Protein AF-A0A1B8Q813-F1 (afdb_monomer_lite)

InterPro domains:
  IPR005569 Arc-like DNA binding domain [PF03869] (9-49)
  IPR010985 Ribbon-helix-helix [SSF47598] (1-49)
  IPR013321 Arc-type ribbon-helix-helix [G3DSA:1.10.1220.10] (1-51)

Sequence (150 aa):
MTDTHKTVQYQLRLSPELREKLRQSAEQQNRSMNADIVARLEDSFEAENRSSLANLKIIHLPNGNKRYVFGKLVGAFDIDYTQNLTDLKKDVENCLDILRKSKQLKHRLMFLNKNIHIHQGANHIDVVESGVGTLNWVIVEDHWQPPKEN

pLDDT: mean 86.35, std 12.8, range [34.28, 97.06]

Structure (mmCIF, N/CA/C/O backbone):
data_AF-A0A1B8Q813-F1
#
_entry.id   AF-A0A1B8Q813-F1
#
loop_
_atom_site.group_PDB
_atom_site.id
_atom_site.type_symbol
_atom_site.label_atom_id
_atom_site.label_alt_id
_atom_site.label_comp_id
_atom_site.label_asym_id
_atom_site.label_entity_id
_atom_site.label_seq_id
_atom_site.pdbx_PDB_ins_code
_atom_site.Cartn_x
_atom_site.Cartn_y
_atom_site.Cartn_z
_atom_site.occupancy
_atom_site.B_iso_or_equiv
_atom_site.auth_seq_id
_atom_site.auth_comp_id
_atom_site.auth_asym_id
_atom_site.auth_atom_id
_atom_site.pdbx_PDB_model_num
ATOM 1 N N . MET A 1 1 ? 11.132 -6.624 42.722 1.00 34.28 1 MET A N 1
ATOM 2 C CA . MET A 1 1 ? 10.029 -5.641 42.742 1.00 34.28 1 MET A CA 1
ATOM 3 C C . MET A 1 1 ? 9.875 -5.162 41.315 1.00 34.28 1 MET A C 1
ATOM 5 O O . MET A 1 1 ? 10.849 -4.689 40.755 1.00 34.28 1 MET A O 1
ATOM 9 N N . THR A 1 2 ? 8.744 -5.469 40.692 1.00 41.50 2 THR A N 1
ATOM 10 C CA . THR A 1 2 ? 8.506 -5.329 39.250 1.00 41.50 2 THR A CA 1
ATOM 11 C C . THR A 1 2 ? 8.310 -3.868 38.863 1.00 41.50 2 THR A C 1
ATOM 13 O O . THR A 1 2 ? 7.466 -3.199 39.456 1.00 41.50 2 THR A O 1
ATOM 16 N N . ASP A 1 3 ? 9.072 -3.402 37.874 1.00 45.84 3 ASP A N 1
ATOM 17 C CA . ASP A 1 3 ? 8.897 -2.121 37.192 1.00 45.84 3 ASP A CA 1
ATOM 18 C C . ASP A 1 3 ? 7.466 -1.995 36.655 1.00 45.84 3 ASP A C 1
ATOM 20 O O . ASP A 1 3 ? 7.109 -2.508 35.594 1.00 45.84 3 ASP A O 1
ATOM 24 N N . THR A 1 4 ? 6.611 -1.318 37.416 1.00 51.25 4 THR A N 1
ATOM 25 C CA . THR A 1 4 ? 5.302 -0.880 36.945 1.00 51.25 4 THR A CA 1
ATOM 26 C C . THR A 1 4 ? 5.543 0.224 35.921 1.00 51.25 4 THR A C 1
ATOM 28 O O . THR A 1 4 ? 5.637 1.400 36.279 1.00 51.25 4 THR A O 1
ATOM 31 N N . HIS A 1 5 ? 5.675 -0.138 34.642 1.00 58.00 5 HIS A N 1
ATOM 32 C CA . HIS A 1 5 ? 5.635 0.830 33.550 1.00 58.00 5 HIS A CA 1
ATOM 33 C C . HIS A 1 5 ? 4.384 1.702 33.729 1.00 58.00 5 HIS A C 1
ATOM 35 O O . HIS A 1 5 ? 3.258 1.207 33.681 1.00 58.00 5 HIS A O 1
ATOM 41 N N . LYS A 1 6 ? 4.573 3.002 33.991 1.00 62.94 6 LYS A N 1
ATOM 42 C CA . LYS A 1 6 ? 3.485 3.984 34.075 1.00 62.94 6 LYS A CA 1
ATOM 43 C C . LYS A 1 6 ? 2.744 3.993 32.739 1.00 62.94 6 LYS A C 1
ATOM 45 O O . LYS A 1 6 ? 3.230 4.565 31.767 1.00 62.94 6 LYS A O 1
ATOM 50 N N . THR A 1 7 ? 1.582 3.354 32.682 1.00 66.44 7 THR A N 1
ATOM 51 C CA . THR A 1 7 ? 0.728 3.385 31.497 1.00 66.44 7 THR A CA 1
ATOM 52 C C . THR A 1 7 ? 0.040 4.746 31.407 1.00 66.44 7 THR A C 1
ATOM 54 O O . THR A 1 7 ? -0.553 5.233 32.371 1.00 66.44 7 THR A O 1
ATOM 57 N N . VAL A 1 8 ? 0.147 5.396 3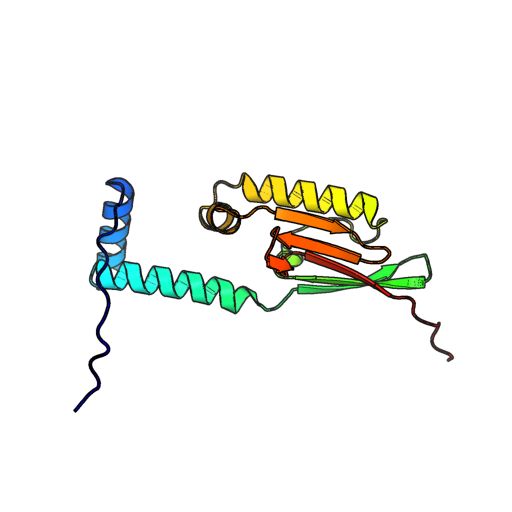0.247 1.00 78.62 8 VAL A N 1
ATOM 58 C CA . VAL A 1 8 ? -0.556 6.654 29.968 1.00 78.62 8 VAL A CA 1
ATOM 59 C C . VAL A 1 8 ? -2.007 6.325 29.620 1.00 78.62 8 VAL A C 1
ATOM 61 O O . VAL A 1 8 ? -2.269 5.522 28.727 1.00 78.62 8 VAL A O 1
ATOM 64 N N . GLN A 1 9 ? -2.957 6.931 30.333 1.00 83.44 9 GLN A N 1
ATOM 65 C CA . GLN A 1 9 ? -4.386 6.726 30.096 1.00 83.44 9 GLN A CA 1
ATOM 66 C C . GLN A 1 9 ? -4.938 7.812 29.171 1.00 83.44 9 GLN A C 1
ATOM 68 O O . GLN A 1 9 ? -4.793 9.003 29.444 1.00 83.44 9 GLN A O 1
ATOM 73 N N . TYR A 1 10 ? -5.617 7.398 28.101 1.00 83.81 10 TYR A N 1
ATOM 74 C CA . TYR A 1 10 ? -6.268 8.296 27.150 1.00 83.81 10 TYR A CA 1
ATOM 75 C C . TYR A 1 10 ? -7.788 8.155 27.216 1.00 83.81 10 TYR A C 1
ATOM 77 O O . TYR A 1 10 ? -8.322 7.047 27.258 1.00 83.81 10 TYR A O 1
ATOM 85 N N . GLN A 1 11 ? -8.497 9.284 27.165 1.00 86.31 11 GLN A N 1
ATOM 86 C CA . GLN A 1 11 ? -9.948 9.299 26.987 1.00 86.31 11 GLN A CA 1
ATOM 87 C C . GLN A 1 11 ? -10.279 9.348 25.492 1.00 86.31 11 GLN A C 1
ATOM 89 O O . GLN A 1 11 ? -10.111 10.379 24.839 1.00 86.31 11 GLN A O 1
ATOM 94 N N . LEU A 1 12 ? -10.741 8.225 24.943 1.00 86.44 12 LEU A N 1
ATOM 95 C CA . LEU A 1 12 ? -11.108 8.115 23.531 1.00 86.44 12 LEU A CA 1
ATOM 96 C C . LEU A 1 12 ? -12.534 8.621 23.289 1.00 86.44 12 LEU A C 1
ATOM 98 O O . LEU A 1 12 ? -13.465 8.286 24.021 1.00 86.44 12 LEU A O 1
ATOM 102 N N . ARG A 1 13 ? -12.720 9.388 22.211 1.00 90.50 13 ARG A N 1
ATOM 103 C CA . ARG A 1 13 ? -14.046 9.780 21.719 1.00 90.50 13 ARG A CA 1
ATOM 104 C C . ARG A 1 13 ? -14.515 8.746 20.699 1.00 90.50 13 ARG A C 1
ATOM 106 O O . ARG A 1 13 ? -13.982 8.684 19.596 1.00 90.50 13 ARG A O 1
ATOM 113 N N . LEU A 1 14 ? -15.493 7.931 21.079 1.00 88.38 14 LEU A N 1
ATOM 114 C CA . LEU A 1 14 ? -16.022 6.837 20.261 1.00 88.38 14 LEU A CA 1
ATOM 115 C C . LEU A 1 14 ? -17.481 7.120 19.898 1.00 88.38 14 LEU A C 1
ATOM 117 O O . LEU A 1 14 ? -18.236 7.621 20.732 1.00 88.38 14 LEU A O 1
ATOM 121 N N . SER A 1 15 ? -17.896 6.774 18.677 1.00 93.94 15 SER A N 1
ATOM 122 C CA . SER A 1 15 ? -19.322 6.773 18.339 1.00 93.94 15 SER A CA 1
ATOM 123 C C . SER A 1 15 ? -20.059 5.690 19.146 1.00 93.94 15 SER A C 1
ATOM 125 O O . SER A 1 15 ? -19.443 4.676 19.500 1.00 93.94 15 SER A O 1
ATOM 127 N N . PRO A 1 16 ? -21.369 5.854 19.421 1.00 92.56 16 PRO A N 1
ATOM 128 C CA . PRO A 1 16 ? -22.151 4.851 20.149 1.00 92.56 16 PRO A CA 1
ATOM 129 C C . PRO A 1 16 ? -22.061 3.458 19.512 1.00 92.56 16 PRO A C 1
ATOM 131 O O . PRO A 1 16 ? -21.843 2.468 20.205 1.00 92.56 16 PRO A O 1
ATOM 134 N N . GLU A 1 17 ? -22.123 3.396 18.180 1.00 93.69 17 GLU A N 1
ATOM 135 C CA . GLU A 1 17 ? -22.003 2.148 17.422 1.00 93.69 17 GLU A CA 1
ATOM 136 C C . GLU A 1 17 ? -20.636 1.473 17.592 1.00 93.69 17 GLU A C 1
ATOM 138 O O . GLU A 1 17 ? -20.556 0.254 17.736 1.00 93.69 17 GLU A O 1
ATOM 143 N N . LEU A 1 18 ? -19.544 2.246 17.569 1.00 91.12 18 LEU A N 1
ATOM 144 C CA . LEU A 1 18 ? -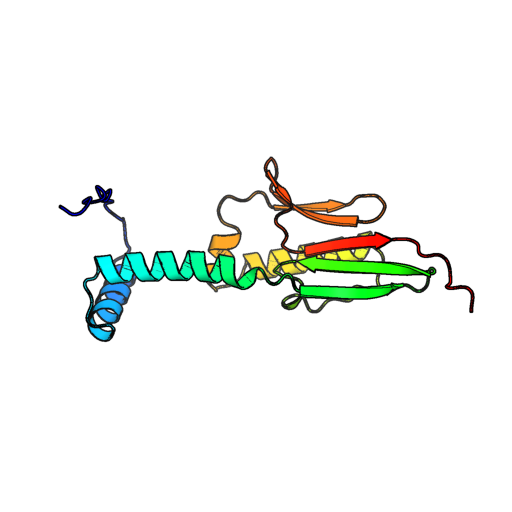18.195 1.698 17.722 1.00 91.12 18 LEU A CA 1
ATOM 145 C C . LEU A 1 18 ? -17.965 1.194 19.148 1.00 91.12 18 LEU A C 1
ATOM 147 O O . LEU A 1 18 ? -17.361 0.139 19.339 1.00 91.12 18 LEU A O 1
ATOM 151 N N . ARG A 1 19 ? -18.478 1.924 20.143 1.00 93.19 19 ARG A N 1
ATOM 152 C CA . ARG A 1 19 ? -18.416 1.515 21.547 1.00 93.19 19 ARG A CA 1
ATOM 153 C C . ARG A 1 19 ? -19.130 0.183 21.771 1.00 93.19 19 ARG A C 1
ATOM 155 O O . ARG A 1 19 ? -18.577 -0.682 22.443 1.00 93.19 19 ARG A O 1
ATOM 162 N N . GLU A 1 20 ? -20.313 0.001 21.190 1.00 94.88 20 GLU A N 1
ATOM 163 C CA . GLU A 1 20 ? -21.069 -1.246 21.334 1.00 94.88 20 GLU A CA 1
ATOM 164 C C . GLU A 1 20 ? -20.352 -2.434 20.675 1.00 94.88 20 GLU A C 1
ATOM 166 O O . GLU A 1 20 ? -20.241 -3.501 21.276 1.00 94.88 20 GLU A O 1
ATOM 171 N N . LYS A 1 21 ? -19.757 -2.235 19.491 1.00 94.19 21 LYS A N 1
ATOM 172 C CA . LYS A 1 21 ? -18.927 -3.264 18.838 1.00 94.19 21 LYS A C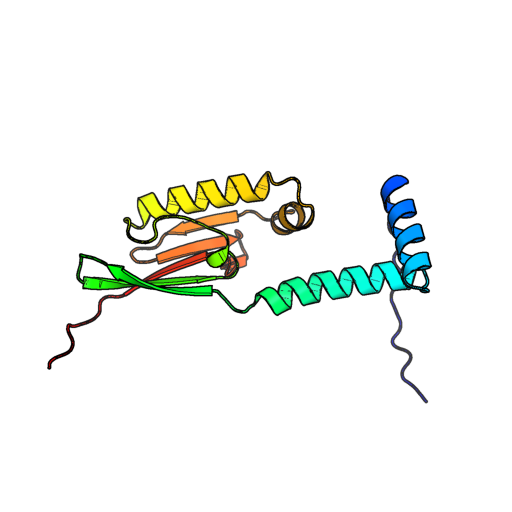A 1
ATOM 173 C C . LYS A 1 21 ? -17.724 -3.677 19.692 1.00 94.19 21 LYS A C 1
ATOM 175 O O . LYS A 1 21 ? -17.413 -4.864 19.774 1.00 94.19 21 LYS A O 1
ATOM 180 N N . LEU A 1 22 ? -17.056 -2.715 20.333 1.00 93.75 22 LEU A N 1
ATOM 181 C CA . LEU A 1 22 ? -15.933 -2.989 21.235 1.00 93.75 22 LEU A CA 1
ATOM 182 C C . LEU A 1 22 ? -16.386 -3.739 22.493 1.00 93.75 22 LEU A C 1
ATOM 184 O O . LEU A 1 22 ? -15.705 -4.670 22.913 1.00 93.75 22 LEU A O 1
ATOM 188 N N . ARG A 1 23 ? -17.550 -3.392 23.059 1.00 94.31 23 ARG A N 1
ATOM 189 C CA . ARG A 1 23 ? -18.133 -4.104 24.208 1.00 94.31 23 ARG A CA 1
ATOM 190 C C . ARG A 1 23 ? -18.393 -5.575 23.878 1.00 94.31 23 ARG A C 1
ATOM 192 O O . ARG A 1 23 ? -17.908 -6.449 24.588 1.00 94.31 23 ARG A O 1
ATOM 199 N N . GLN A 1 24 ? -19.098 -5.842 22.778 1.00 95.69 24 GLN A N 1
ATOM 200 C CA . GLN A 1 24 ? -19.416 -7.206 22.342 1.00 95.69 24 GLN A CA 1
ATOM 201 C C . GLN A 1 24 ? -18.153 -8.029 22.055 1.00 95.69 24 GLN A C 1
ATOM 203 O O . GLN A 1 24 ? -18.067 -9.188 22.450 1.00 95.69 24 GLN A O 1
ATOM 208 N N . SER A 1 25 ? -17.149 -7.424 21.409 1.00 94.06 25 SER A N 1
ATOM 209 C CA . SER A 1 25 ? -15.849 -8.065 21.177 1.00 94.06 25 SER A CA 1
ATOM 210 C C . SER A 1 25 ? -15.150 -8.437 22.482 1.00 94.06 25 SER A C 1
ATOM 212 O O . SER A 1 25 ? -14.675 -9.560 22.632 1.00 94.06 25 SER A O 1
ATOM 214 N N . ALA A 1 26 ? -15.092 -7.499 23.429 1.00 95.06 26 ALA A N 1
ATOM 215 C CA . ALA A 1 26 ? -14.426 -7.699 24.707 1.00 95.06 26 ALA A CA 1
ATOM 216 C C . ALA A 1 26 ? -15.068 -8.847 25.507 1.00 95.06 26 ALA A C 1
ATOM 218 O O . ALA A 1 26 ? -14.351 -9.685 26.053 1.00 95.06 26 ALA A O 1
ATOM 219 N N . GLU A 1 27 ? -16.403 -8.937 25.495 1.00 94.56 27 GLU A N 1
ATOM 220 C CA . GLU A 1 27 ? -17.159 -10.041 26.102 1.00 94.56 27 GLU A CA 1
ATOM 221 C C . GLU A 1 27 ? -16.855 -11.386 25.437 1.00 94.56 27 GLU A C 1
ATOM 223 O O . GLU A 1 27 ? -16.530 -12.350 26.126 1.00 94.56 27 GLU A O 1
ATOM 228 N N . GLN A 1 28 ? -16.878 -11.452 24.102 1.00 94.25 28 GLN A N 1
ATOM 229 C CA . GLN A 1 28 ? -16.547 -12.675 23.357 1.00 94.25 28 GLN A CA 1
ATOM 230 C C . GLN A 1 28 ? -15.116 -13.162 23.628 1.00 94.25 28 GLN A C 1
ATOM 232 O O . GLN A 1 28 ? -14.861 -14.363 23.662 1.00 94.25 28 GLN A O 1
ATOM 237 N N . GLN A 1 29 ? -14.187 -12.226 23.824 1.00 90.12 29 GLN A N 1
ATOM 238 C CA . GLN A 1 29 ? -12.770 -12.493 24.073 1.00 90.12 29 GLN A CA 1
ATOM 239 C C . GLN A 1 29 ? -12.429 -12.596 25.571 1.00 90.12 29 GLN A C 1
ATOM 241 O O . GLN A 1 29 ? -11.253 -12.696 25.916 1.00 90.12 29 GLN A O 1
ATOM 246 N N . ASN A 1 30 ? -13.430 -12.566 26.464 1.00 94.06 30 ASN A N 1
ATOM 247 C CA . ASN A 1 30 ? -13.269 -12.617 27.924 1.00 94.06 30 ASN A CA 1
ATOM 248 C C . ASN A 1 30 ? -12.220 -11.627 28.471 1.00 94.06 30 ASN A C 1
ATOM 250 O O . ASN A 1 30 ? -11.419 -11.959 29.346 1.00 94.06 30 ASN A O 1
ATOM 254 N N . ARG A 1 31 ? -12.214 -10.393 27.956 1.00 92.62 31 ARG A N 1
ATOM 255 C CA . ARG A 1 31 ? -11.274 -9.334 28.356 1.00 92.62 31 ARG A CA 1
ATOM 256 C C . ARG A 1 31 ? -11.988 -8.017 28.636 1.00 92.62 31 ARG A C 1
ATOM 258 O O . ARG A 1 31 ? -13.133 -7.817 28.246 1.00 92.62 31 ARG A O 1
ATOM 265 N N . SER A 1 32 ? -11.317 -7.096 29.328 1.00 94.44 32 SER A N 1
ATOM 266 C CA . SER A 1 32 ? -11.872 -5.755 29.553 1.00 94.44 32 SER A CA 1
ATOM 267 C C . SER A 1 32 ? -11.938 -4.967 28.241 1.00 94.44 32 SER A C 1
ATOM 269 O O . SER A 1 32 ? -11.149 -5.201 27.327 1.00 94.44 32 SER A O 1
ATOM 271 N N . MET A 1 33 ? -12.838 -3.983 28.153 1.00 92.44 33 MET A N 1
ATOM 272 C CA . MET A 1 33 ? -12.954 -3.148 26.951 1.00 92.44 33 MET A CA 1
ATOM 273 C C . MET A 1 33 ? -11.638 -2.421 26.625 1.00 92.44 33 MET A C 1
ATOM 275 O O . MET A 1 33 ? -11.259 -2.330 25.463 1.00 92.44 33 MET A O 1
ATOM 279 N N . ASN A 1 34 ? -10.897 -1.967 27.644 1.00 91.25 34 ASN A N 1
ATOM 280 C CA . ASN A 1 34 ? -9.579 -1.359 27.447 1.00 91.25 34 ASN A CA 1
ATOM 281 C C . ASN A 1 34 ? -8.552 -2.374 26.930 1.00 91.25 34 ASN A C 1
ATOM 283 O O . ASN A 1 34 ? -7.795 -2.040 26.026 1.00 91.25 34 ASN A O 1
ATOM 287 N N . ALA A 1 35 ? -8.541 -3.603 27.458 1.00 89.62 35 ALA A N 1
ATOM 288 C CA . ALA A 1 35 ? -7.659 -4.658 26.961 1.00 89.62 35 ALA A CA 1
ATOM 289 C C . ALA A 1 35 ? -7.996 -5.048 25.511 1.00 89.62 35 ALA A C 1
ATOM 291 O O . ALA A 1 35 ? -7.091 -5.301 24.723 1.00 89.62 35 ALA A O 1
ATOM 292 N N . ASP A 1 36 ? -9.280 -5.040 25.131 1.00 93.81 36 ASP A N 1
ATOM 293 C CA . ASP A 1 36 ? -9.710 -5.267 23.746 1.00 93.81 36 ASP A CA 1
ATOM 294 C C . ASP A 1 36 ? -9.234 -4.165 22.801 1.00 93.81 36 ASP A C 1
ATOM 296 O O . ASP A 1 36 ? -8.716 -4.461 21.727 1.00 93.81 36 ASP A O 1
ATOM 300 N N . ILE A 1 37 ? -9.350 -2.904 23.225 1.00 92.19 37 ILE A N 1
ATOM 301 C CA . ILE A 1 37 ? -8.853 -1.753 22.466 1.00 92.19 37 ILE A CA 1
ATOM 302 C C . ILE A 1 37 ? -7.338 -1.847 22.279 1.00 92.19 37 ILE A C 1
ATOM 304 O O . ILE A 1 37 ? -6.869 -1.710 21.153 1.00 92.19 37 ILE A O 1
ATOM 308 N N . VAL A 1 38 ? -6.583 -2.092 23.355 1.00 90.50 38 VAL A N 1
ATOM 309 C CA . VAL A 1 38 ? -5.116 -2.192 23.299 1.00 90.50 38 VAL A CA 1
ATOM 310 C C . VAL A 1 38 ? -4.694 -3.319 22.367 1.00 90.50 38 VAL A C 1
ATOM 312 O O . VAL A 1 38 ? -3.969 -3.056 21.417 1.00 90.50 38 VAL A O 1
ATOM 315 N N . ALA A 1 39 ? -5.231 -4.525 22.551 1.00 89.75 39 ALA A N 1
ATOM 316 C CA . ALA A 1 39 ? -4.882 -5.660 21.706 1.00 89.75 39 ALA A CA 1
ATOM 317 C C . ALA A 1 39 ? -5.230 -5.420 20.230 1.00 89.75 39 ALA A C 1
ATOM 319 O O . ALA A 1 39 ? -4.451 -5.751 19.351 1.00 89.75 39 ALA A O 1
ATOM 320 N N . ARG A 1 40 ? -6.372 -4.784 19.930 1.00 90.44 40 ARG A N 1
ATOM 321 C CA . ARG A 1 40 ? -6.729 -4.426 18.546 1.00 90.44 40 ARG A CA 1
ATOM 322 C C . ARG A 1 40 ? -5.781 -3.395 17.940 1.00 90.44 40 ARG A C 1
ATOM 324 O O . ARG A 1 40 ? -5.547 -3.429 16.734 1.00 90.44 40 ARG A O 1
ATOM 331 N N . LEU A 1 41 ? -5.286 -2.456 18.746 1.00 89.81 41 LEU A N 1
ATOM 332 C CA . LEU A 1 41 ? -4.282 -1.492 18.308 1.00 89.81 41 LEU A CA 1
ATOM 333 C C . LEU A 1 41 ? -2.948 -2.200 18.059 1.00 89.81 41 LEU A C 1
ATOM 335 O O . LEU A 1 41 ? -2.389 -2.036 16.980 1.00 89.81 41 LEU A O 1
ATOM 339 N N . GLU A 1 42 ? -2.489 -3.032 18.991 1.00 87.06 42 GLU A N 1
ATOM 340 C CA . GLU A 1 42 ? -1.278 -3.850 18.848 1.00 87.06 42 GLU A CA 1
ATOM 341 C C . GLU A 1 42 ? -1.350 -4.740 17.605 1.00 87.06 42 GLU A C 1
ATOM 343 O O . GLU A 1 42 ? -0.472 -4.649 16.754 1.00 87.06 42 GLU A O 1
ATOM 348 N N . ASP A 1 43 ? -2.446 -5.479 17.419 1.00 85.00 43 ASP A N 1
ATOM 349 C CA . ASP A 1 43 ? -2.701 -6.292 16.226 1.00 85.00 43 ASP A CA 1
ATOM 350 C C . ASP A 1 43 ? -2.655 -5.452 14.942 1.00 85.00 43 ASP A C 1
ATOM 352 O O . ASP A 1 43 ? -2.190 -5.924 13.905 1.00 85.00 43 ASP A O 1
ATOM 356 N N . SER A 1 44 ? -3.127 -4.199 14.982 1.00 82.19 44 SER A N 1
ATOM 357 C CA . SER A 1 44 ? -3.092 -3.316 13.811 1.00 82.19 44 SER A CA 1
ATOM 358 C C . SER A 1 44 ? -1.666 -2.905 13.435 1.00 82.19 44 SER A C 1
ATOM 360 O O . SER A 1 44 ? -1.330 -2.917 12.249 1.00 82.19 44 SER A O 1
ATOM 362 N N . PHE A 1 45 ? -0.811 -2.634 14.427 1.00 75.81 45 PHE A N 1
ATOM 363 C CA . PHE A 1 45 ? 0.606 -2.331 14.217 1.00 75.81 45 PHE A CA 1
ATOM 364 C C . PHE A 1 45 ? 1.410 -3.587 13.856 1.00 75.81 45 PHE A C 1
ATOM 366 O O . PHE A 1 45 ? 2.275 -3.548 12.982 1.00 75.81 45 PHE A O 1
ATOM 373 N N . GLU A 1 46 ? 1.106 -4.734 14.467 1.00 71.88 46 GLU A N 1
ATOM 374 C CA . GLU A 1 46 ? 1.719 -6.011 14.108 1.00 71.88 46 GLU A CA 1
ATOM 375 C C . GLU A 1 46 ? 1.343 -6.447 12.694 1.00 71.88 46 GLU A C 1
ATOM 377 O O . GLU A 1 46 ? 2.198 -6.951 11.973 1.00 71.88 46 GLU A O 1
ATOM 382 N N . ALA A 1 47 ? 0.099 -6.246 12.259 1.00 65.12 47 ALA A N 1
ATOM 383 C CA . ALA A 1 47 ? -0.317 -6.537 10.890 1.00 65.12 47 ALA A CA 1
ATOM 384 C C . ALA A 1 47 ? 0.393 -5.629 9.874 1.00 65.12 47 ALA A C 1
ATOM 386 O O . ALA A 1 47 ? 0.807 -6.103 8.813 1.00 65.12 47 ALA A O 1
ATOM 387 N N . GLU A 1 48 ? 0.592 -4.349 10.204 1.00 62.72 48 GLU A N 1
ATOM 388 C CA . GLU A 1 48 ? 1.417 -3.441 9.403 1.00 62.72 48 GLU A CA 1
ATOM 389 C C . GLU A 1 48 ? 2.869 -3.940 9.301 1.00 62.72 48 GLU A C 1
ATOM 391 O O . GLU A 1 48 ? 3.457 -3.920 8.214 1.00 62.72 48 GLU A O 1
ATOM 396 N N . ASN A 1 49 ? 3.414 -4.465 10.403 1.00 61.22 49 ASN A N 1
ATOM 397 C CA . ASN A 1 49 ? 4.767 -5.010 10.464 1.00 61.22 49 ASN A CA 1
ATOM 398 C C . ASN A 1 49 ? 4.908 -6.398 9.820 1.00 61.22 49 ASN A C 1
ATOM 400 O O . ASN A 1 49 ? 5.936 -6.662 9.212 1.00 61.22 49 ASN A O 1
ATOM 404 N N . ARG A 1 50 ? 3.915 -7.294 9.883 1.00 56.28 50 ARG A N 1
ATOM 405 C CA . ARG A 1 50 ? 3.953 -8.621 9.226 1.00 56.28 50 ARG A CA 1
ATOM 406 C C . ARG A 1 50 ? 3.737 -8.534 7.716 1.00 56.28 50 ARG A C 1
ATOM 408 O O . ARG A 1 50 ? 4.232 -9.382 6.982 1.00 56.28 50 ARG A O 1
ATOM 415 N N . SER A 1 51 ? 3.087 -7.474 7.234 1.00 54.00 51 SER A N 1
ATOM 416 C CA . SER A 1 51 ? 2.993 -7.140 5.804 1.00 54.00 51 SER A CA 1
ATOM 417 C C . SER A 1 51 ? 4.335 -6.689 5.185 1.00 54.00 51 SER A C 1
ATOM 419 O O . SER A 1 51 ? 4.360 -6.238 4.038 1.00 54.00 51 SER A O 1
ATOM 421 N N . SER A 1 52 ? 5.448 -6.774 5.922 1.00 54.03 52 SER A N 1
ATOM 422 C CA . SER A 1 52 ? 6.783 -6.331 5.501 1.00 54.03 52 SER A CA 1
ATOM 423 C C . SER A 1 52 ? 7.580 -7.342 4.673 1.00 54.03 52 SER A C 1
ATOM 425 O O . SER A 1 52 ? 8.705 -7.030 4.284 1.00 54.03 52 SER A O 1
ATOM 427 N N . LEU A 1 53 ? 7.021 -8.505 4.315 1.00 56.41 53 LEU A N 1
ATOM 428 C CA . LEU A 1 53 ? 7.554 -9.228 3.159 1.00 56.41 53 LEU A CA 1
ATOM 429 C C . LEU A 1 53 ? 7.133 -8.458 1.907 1.00 56.41 53 LEU A C 1
ATOM 431 O O . LEU A 1 53 ? 6.066 -8.688 1.339 1.00 56.41 53 LEU A O 1
ATOM 435 N N . ALA A 1 54 ? 7.960 -7.483 1.523 1.00 68.06 54 ALA A N 1
ATOM 436 C CA . ALA A 1 54 ? 7.827 -6.785 0.257 1.00 68.06 54 ALA A CA 1
ATOM 437 C C . ALA A 1 54 ? 7.730 -7.837 -0.854 1.00 68.06 54 ALA A C 1
ATOM 439 O O . ALA A 1 54 ? 8.634 -8.656 -1.029 1.00 68.06 54 ALA A O 1
ATOM 440 N N . ASN A 1 55 ? 6.612 -7.844 -1.580 1.00 85.44 55 ASN A N 1
ATOM 441 C CA . ASN A 1 55 ? 6.455 -8.738 -2.718 1.00 85.44 55 ASN A CA 1
ATOM 442 C C . ASN A 1 55 ? 7.481 -8.316 -3.762 1.00 85.44 55 ASN A C 1
ATOM 444 O O . ASN A 1 55 ? 7.383 -7.196 -4.241 1.00 85.44 55 ASN A O 1
ATOM 448 N N . LEU A 1 56 ? 8.441 -9.175 -4.096 1.00 88.75 56 LEU A N 1
ATOM 449 C CA . LEU A 1 56 ? 9.465 -8.909 -5.105 1.00 88.75 56 LEU A CA 1
ATOM 450 C C . LEU A 1 56 ? 9.099 -9.635 -6.402 1.00 88.75 56 LEU A C 1
ATOM 452 O O . LEU A 1 56 ? 8.915 -10.852 -6.407 1.00 88.75 56 LEU A O 1
ATOM 456 N N . LYS A 1 57 ? 9.046 -8.901 -7.511 1.00 91.94 57 LYS A N 1
ATOM 457 C CA . LYS A 1 57 ? 8.933 -9.445 -8.867 1.00 91.94 57 LYS A CA 1
ATOM 458 C C . LYS A 1 57 ? 10.129 -8.977 -9.691 1.00 91.94 57 LYS A C 1
ATOM 460 O O . LYS A 1 57 ? 10.539 -7.822 -9.598 1.00 91.94 57 LYS A O 1
ATOM 465 N N . ILE A 1 58 ? 10.673 -9.876 -10.508 1.00 93.06 58 ILE A N 1
ATOM 466 C CA . ILE A 1 58 ? 11.738 -9.573 -11.469 1.00 93.06 58 ILE A CA 1
ATOM 467 C C . ILE A 1 58 ? 11.191 -9.840 -12.864 1.00 93.06 58 ILE A C 1
ATOM 469 O O . ILE A 1 58 ? 10.702 -10.934 -13.141 1.00 93.06 58 ILE A O 1
ATOM 473 N N . ILE A 1 59 ? 11.283 -8.841 -13.736 1.00 94.06 59 ILE A N 1
ATOM 474 C CA . ILE A 1 59 ? 10.746 -8.876 -15.095 1.00 94.06 59 ILE A CA 1
ATOM 475 C C . ILE A 1 59 ? 11.879 -8.574 -16.069 1.00 94.06 59 ILE A C 1
ATOM 477 O O . ILE A 1 59 ? 12.657 -7.645 -15.864 1.00 94.06 59 ILE A O 1
ATOM 481 N N . HIS A 1 60 ? 11.976 -9.362 -17.135 1.00 93.19 60 HIS A N 1
ATOM 482 C CA . HIS A 1 60 ? 12.898 -9.095 -18.235 1.00 93.19 60 HIS A CA 1
ATOM 483 C C . HIS A 1 60 ? 12.162 -8.247 -19.268 1.00 93.19 60 HIS A C 1
ATOM 485 O O . HIS A 1 60 ? 11.147 -8.685 -19.810 1.00 93.19 60 HIS A O 1
ATOM 491 N N . LEU A 1 61 ? 12.638 -7.028 -19.500 1.00 91.62 61 LEU A N 1
ATOM 492 C CA . LEU A 1 61 ? 12.034 -6.115 -20.458 1.00 91.62 61 LEU A CA 1
ATOM 493 C C . LEU A 1 61 ? 12.572 -6.384 -21.876 1.00 91.62 61 LEU A C 1
ATOM 495 O O . LEU A 1 61 ? 13.729 -6.785 -22.030 1.00 91.62 61 LEU A O 1
ATOM 499 N N . PRO A 1 62 ? 11.782 -6.110 -22.933 1.00 86.31 62 PRO A N 1
ATOM 500 C CA . PRO A 1 62 ? 12.202 -6.328 -24.323 1.00 86.31 62 PRO A CA 1
ATOM 501 C C . PRO A 1 62 ? 13.446 -5.535 -24.746 1.00 86.31 62 PRO A C 1
ATOM 503 O O . PRO A 1 62 ? 14.144 -5.925 -25.675 1.00 86.31 62 PRO A O 1
ATOM 506 N N . ASN A 1 63 ? 13.736 -4.424 -24.065 1.00 84.44 63 ASN A N 1
ATOM 507 C CA . ASN A 1 63 ? 14.913 -3.586 -24.310 1.00 84.44 63 ASN A CA 1
ATOM 508 C C . ASN A 1 63 ? 16.213 -4.145 -23.693 1.00 84.44 63 ASN A C 1
ATOM 510 O O . ASN A 1 63 ? 17.244 -3.481 -23.756 1.00 84.44 63 ASN A O 1
ATOM 514 N N . GLY A 1 64 ? 16.170 -5.333 -23.080 1.00 85.56 64 GLY A N 1
ATOM 515 C CA . GLY A 1 64 ? 17.314 -5.972 -22.425 1.00 85.56 64 GLY A CA 1
ATOM 516 C C . GLY A 1 64 ? 17.520 -5.565 -20.963 1.00 85.56 64 GLY A C 1
ATOM 517 O O . GLY A 1 64 ? 18.358 -6.154 -20.281 1.00 85.56 64 GLY A O 1
ATOM 518 N N . ASN A 1 65 ? 16.744 -4.609 -20.444 1.00 90.12 65 ASN A N 1
ATOM 519 C CA . ASN A 1 65 ? 16.801 -4.244 -19.032 1.00 90.12 65 ASN A CA 1
ATOM 520 C C . ASN A 1 65 ? 16.059 -5.267 -18.163 1.00 90.12 65 ASN A C 1
ATOM 522 O O . ASN A 1 65 ? 15.119 -5.940 -18.593 1.00 90.12 65 ASN A O 1
ATOM 526 N N . LYS A 1 66 ? 16.446 -5.337 -16.891 1.00 93.94 66 LYS A N 1
ATOM 527 C CA . LYS A 1 66 ? 15.662 -5.987 -15.845 1.00 93.94 66 LYS A CA 1
ATOM 528 C C . LYS A 1 66 ? 14.907 -4.950 -15.048 1.00 93.94 66 LYS A C 1
ATOM 530 O O . LYS A 1 66 ? 15.492 -3.976 -14.590 1.00 93.94 66 LYS A O 1
ATOM 535 N N . ARG A 1 67 ? 13.628 -5.218 -14.837 1.00 95.81 67 ARG A N 1
ATOM 536 C CA . ARG A 1 67 ? 12.772 -4.447 -13.954 1.00 95.81 67 ARG A CA 1
ATOM 537 C C . ARG A 1 67 ? 12.566 -5.195 -12.649 1.00 95.81 67 ARG A C 1
ATOM 539 O O . ARG A 1 67 ? 12.080 -6.327 -12.652 1.00 95.81 67 ARG A O 1
ATOM 546 N N . TYR A 1 68 ? 12.903 -4.546 -11.545 1.00 94.94 68 TYR A N 1
ATOM 547 C CA . TYR A 1 68 ? 12.570 -4.999 -10.201 1.00 94.94 68 TYR A CA 1
ATOM 548 C C . TYR A 1 68 ? 11.329 -4.254 -9.742 1.00 94.94 68 TYR A C 1
ATOM 550 O O . TYR A 1 68 ? 11.287 -3.031 -9.801 1.00 94.94 68 TYR A O 1
ATOM 558 N N . VAL A 1 69 ? 10.320 -4.989 -9.292 1.00 95.38 69 VAL A N 1
ATOM 559 C CA . VAL A 1 69 ? 9.095 -4.430 -8.723 1.00 95.38 69 VAL A CA 1
ATOM 560 C C . VAL A 1 69 ? 8.983 -4.943 -7.303 1.00 95.38 69 VAL A C 1
ATOM 562 O O . VAL A 1 69 ? 8.909 -6.155 -7.099 1.00 95.38 69 VAL A O 1
ATOM 565 N N . PHE A 1 70 ? 8.978 -4.047 -6.324 1.00 93.00 70 PHE A N 1
ATOM 566 C CA . PHE A 1 70 ? 8.879 -4.435 -4.925 1.00 93.00 70 PHE A CA 1
ATOM 567 C C . PHE A 1 70 ? 8.064 -3.475 -4.072 1.00 93.00 70 PHE A C 1
ATOM 569 O O . PHE A 1 70 ? 7.905 -2.303 -4.391 1.00 93.00 70 PHE A O 1
ATOM 576 N N . GLY A 1 71 ? 7.491 -3.995 -2.990 1.00 90.94 71 GLY A N 1
ATOM 577 C CA . GLY A 1 71 ? 6.753 -3.191 -2.020 1.00 90.94 71 GLY A CA 1
ATOM 578 C C . GLY A 1 71 ? 5.555 -3.908 -1.411 1.00 90.94 71 GLY A C 1
ATOM 579 O O . GLY A 1 71 ? 5.201 -5.033 -1.782 1.00 90.94 71 GLY A O 1
ATOM 580 N N . LYS A 1 72 ? 4.923 -3.235 -0.449 1.00 88.25 72 LYS A N 1
ATOM 581 C CA . LYS A 1 72 ? 3.785 -3.751 0.328 1.00 88.25 72 LYS A CA 1
ATOM 582 C C . LYS A 1 72 ? 2.535 -4.000 -0.528 1.00 88.25 72 LYS A C 1
ATOM 584 O O . LYS A 1 72 ? 1.771 -4.911 -0.230 1.00 88.25 72 LYS A O 1
ATOM 589 N N . LEU A 1 73 ? 2.325 -3.218 -1.590 1.00 90.44 73 LEU A N 1
ATOM 590 C CA . LEU A 1 73 ? 1.114 -3.257 -2.423 1.00 90.44 73 LEU A CA 1
ATOM 591 C C . LEU A 1 73 ? 1.304 -3.960 -3.773 1.00 90.44 73 LEU A C 1
ATOM 593 O O . LEU A 1 73 ? 0.329 -4.170 -4.486 1.00 90.44 73 LEU A O 1
ATOM 597 N N . VAL A 1 74 ? 2.520 -4.396 -4.114 1.00 91.00 74 VAL A N 1
ATOM 598 C CA . VAL A 1 74 ? 2.815 -5.060 -5.401 1.00 91.00 74 VAL A CA 1
ATOM 599 C C . VAL A 1 74 ? 1.997 -6.338 -5.620 1.00 91.00 74 VAL A C 1
ATOM 601 O O . VAL A 1 74 ? 1.643 -6.664 -6.750 1.00 91.00 74 VAL A O 1
ATOM 604 N N . GLY A 1 75 ? 1.679 -7.075 -4.553 1.00 87.69 75 GLY A N 1
ATOM 605 C CA . GLY A 1 75 ? 0.804 -8.250 -4.635 1.00 87.69 75 GLY A CA 1
ATOM 606 C C . GLY A 1 75 ? -0.686 -7.911 -4.759 1.00 87.69 75 GLY A C 1
ATOM 607 O O . GLY A 1 75 ? -1.472 -8.774 -5.131 1.00 87.69 75 GLY A O 1
ATOM 608 N N . ALA A 1 76 ? -1.079 -6.675 -4.443 1.00 87.25 76 ALA A N 1
ATOM 609 C CA . ALA A 1 76 ? -2.466 -6.223 -4.497 1.00 87.25 76 ALA A CA 1
ATOM 610 C C . ALA A 1 76 ? -2.831 -5.571 -5.838 1.00 87.25 76 ALA A C 1
ATOM 612 O O . ALA A 1 76 ? -4.015 -5.438 -6.141 1.00 87.25 76 ALA A O 1
ATOM 613 N N . PHE A 1 77 ? -1.838 -5.132 -6.615 1.00 91.38 77 PHE A N 1
ATOM 614 C CA . PHE A 1 77 ? -2.049 -4.508 -7.917 1.00 91.38 77 PHE A CA 1
ATOM 615 C C . PHE A 1 77 ? -1.881 -5.546 -9.024 1.00 91.38 77 PHE A C 1
ATOM 617 O O . PHE A 1 77 ? -0.802 -6.112 -9.214 1.00 91.38 77 PHE A O 1
ATOM 624 N N . ASP A 1 78 ? -2.970 -5.778 -9.749 1.00 92.50 78 ASP A N 1
ATOM 625 C CA . ASP A 1 78 ? -2.984 -6.590 -10.960 1.00 92.50 78 ASP A CA 1
ATOM 626 C C . ASP A 1 78 ? -2.886 -5.662 -12.176 1.00 92.50 78 ASP A C 1
ATOM 628 O O . ASP A 1 78 ? -3.891 -5.241 -12.747 1.00 92.50 78 ASP A O 1
ATOM 632 N N . ILE A 1 79 ? -1.657 -5.238 -12.477 1.00 93.94 79 ILE A N 1
ATOM 633 C CA . ILE A 1 79 ? -1.331 -4.314 -13.570 1.00 93.94 79 ILE A CA 1
ATOM 634 C C . ILE A 1 79 ? -0.189 -4.871 -14.415 1.00 93.94 79 ILE A C 1
ATOM 636 O O . ILE A 1 79 ? 0.628 -5.669 -13.942 1.00 93.94 79 ILE A O 1
ATOM 640 N N . ASP A 1 80 ? -0.109 -4.420 -15.665 1.00 94.88 80 ASP A N 1
ATOM 641 C CA . ASP A 1 80 ? 0.984 -4.792 -16.553 1.00 94.88 80 ASP A CA 1
ATOM 642 C C . ASP A 1 80 ? 2.259 -4.028 -16.178 1.00 94.88 80 ASP A C 1
ATOM 644 O O . ASP A 1 80 ? 2.409 -2.837 -16.441 1.00 94.88 80 ASP A O 1
ATOM 648 N N . TYR A 1 81 ? 3.208 -4.727 -15.564 1.00 94.81 81 TYR A N 1
ATOM 649 C CA . TYR A 1 81 ? 4.502 -4.166 -15.183 1.00 94.81 81 TYR A CA 1
ATOM 650 C C . TYR A 1 81 ? 5.532 -4.151 -16.329 1.00 94.81 81 TYR A C 1
ATOM 652 O O . TYR A 1 81 ? 6.649 -3.672 -16.121 1.00 94.81 81 TYR A O 1
ATOM 660 N N . THR A 1 82 ? 5.201 -4.660 -17.521 1.00 94.25 82 THR A N 1
ATOM 661 C CA . THR A 1 82 ? 6.104 -4.701 -18.690 1.00 94.25 82 THR A CA 1
ATOM 662 C C . THR A 1 82 ? 6.089 -3.414 -19.524 1.00 94.25 82 THR A C 1
ATOM 664 O O . THR A 1 82 ? 7.021 -3.172 -20.292 1.00 94.25 82 THR A O 1
ATOM 667 N N . GLN A 1 83 ? 5.076 -2.560 -19.342 1.00 94.62 83 GLN A N 1
ATOM 668 C CA . GLN A 1 83 ? 4.923 -1.279 -20.044 1.00 94.62 83 GLN A CA 1
ATOM 669 C C . GLN A 1 83 ? 6.007 -0.243 -19.677 1.00 94.62 83 GLN A C 1
ATOM 671 O O . GLN A 1 83 ? 6.813 -0.449 -18.774 1.00 94.62 83 GLN A O 1
ATOM 676 N N . ASN A 1 84 ? 6.066 0.910 -20.349 1.00 94.06 84 ASN A N 1
ATOM 677 C CA . ASN A 1 84 ? 7.042 1.955 -19.995 1.00 94.06 84 ASN A CA 1
ATOM 678 C C . ASN A 1 84 ? 6.705 2.629 -18.642 1.00 94.06 84 ASN A C 1
ATOM 680 O O . ASN A 1 84 ? 5.562 2.594 -18.193 1.00 94.06 84 ASN A O 1
ATOM 684 N N . LEU A 1 85 ? 7.690 3.267 -17.992 1.00 95.00 85 LEU A N 1
ATOM 685 C CA . LEU A 1 85 ? 7.512 3.854 -16.650 1.00 95.00 85 LEU A CA 1
ATOM 686 C C . LEU A 1 85 ? 6.429 4.944 -16.586 1.00 95.00 85 LEU A C 1
ATOM 688 O O . LEU A 1 85 ? 5.778 5.087 -15.555 1.00 95.00 85 LEU A O 1
ATOM 692 N N . THR A 1 86 ? 6.219 5.696 -17.668 1.00 94.81 86 THR A N 1
ATOM 693 C CA . THR A 1 86 ? 5.229 6.783 -17.711 1.00 94.81 86 THR A CA 1
ATOM 694 C C . THR A 1 86 ? 3.802 6.249 -17.708 1.00 94.81 86 THR A C 1
ATOM 696 O O . THR A 1 86 ? 2.947 6.803 -17.021 1.00 94.81 86 THR A O 1
ATOM 699 N N . ASP A 1 87 ? 3.533 5.179 -18.454 1.00 96.25 87 ASP A N 1
ATOM 700 C CA . ASP A 1 87 ? 2.208 4.554 -18.454 1.00 96.25 87 ASP A CA 1
ATOM 701 C C . ASP A 1 87 ? 1.994 3.716 -17.191 1.00 96.25 87 ASP A C 1
ATOM 703 O O . ASP A 1 87 ? 0.955 3.846 -16.543 1.00 96.25 87 ASP A O 1
ATOM 707 N N . LEU A 1 88 ? 3.035 3.013 -16.726 1.00 96.56 88 LEU A N 1
ATOM 708 C CA . LEU A 1 88 ? 2.997 2.297 -15.451 1.00 96.56 88 LEU A CA 1
ATOM 709 C C . LEU A 1 88 ? 2.685 3.227 -14.274 1.00 96.56 88 LEU A C 1
ATOM 711 O O . LEU A 1 88 ? 1.912 2.869 -13.389 1.00 96.56 88 LEU A O 1
ATOM 715 N N . LYS A 1 89 ? 3.249 4.440 -14.267 1.00 97.06 89 LYS A N 1
ATOM 716 C CA . LYS A 1 89 ? 2.937 5.459 -13.261 1.00 97.06 89 LYS A CA 1
ATOM 717 C C . LYS A 1 89 ? 1.438 5.764 -13.208 1.00 97.06 89 LYS A C 1
ATOM 719 O O . LYS A 1 89 ? 0.878 5.790 -12.115 1.00 97.06 89 LYS A O 1
ATOM 724 N N . LYS A 1 90 ? 0.792 5.977 -14.359 1.00 97.06 90 LYS A N 1
ATOM 725 C CA . LYS A 1 90 ? -0.648 6.288 -14.420 1.00 97.06 90 LYS A CA 1
ATOM 726 C C . LYS A 1 90 ? -1.485 5.137 -13.868 1.00 97.06 90 LYS A C 1
ATOM 728 O O . LYS A 1 90 ? -2.436 5.370 -13.127 1.00 97.06 90 LYS A O 1
ATOM 733 N N . ASP A 1 91 ? -1.113 3.900 -14.180 1.00 97.00 91 ASP A N 1
ATOM 734 C CA . ASP A 1 91 ? -1.817 2.723 -13.670 1.00 97.00 91 ASP A CA 1
ATOM 735 C C . ASP A 1 91 ? -1.672 2.582 -12.154 1.00 97.00 91 ASP A C 1
ATOM 737 O O . ASP A 1 91 ? -2.661 2.353 -11.456 1.00 97.00 91 ASP A O 1
ATOM 741 N N . VAL A 1 92 ? -0.469 2.806 -11.615 1.00 96.38 92 VAL A N 1
ATOM 742 C CA . VAL A 1 92 ? -0.252 2.819 -10.162 1.00 96.38 92 VAL A CA 1
ATOM 743 C C . VAL A 1 92 ? -1.045 3.959 -9.501 1.00 96.38 92 VAL A C 1
ATOM 745 O O . VAL A 1 92 ? -1.661 3.736 -8.458 1.00 96.38 92 VAL A O 1
ATOM 748 N N . GLU A 1 93 ? -1.102 5.151 -10.106 1.00 96.31 93 GLU A N 1
ATOM 749 C CA . GLU A 1 93 ? -1.942 6.274 -9.647 1.00 96.31 93 GLU A CA 1
ATOM 750 C C . GLU A 1 93 ? -3.425 5.878 -9.588 1.00 96.31 93 GLU A C 1
ATOM 752 O O . GLU A 1 93 ? -4.087 6.098 -8.568 1.00 96.31 93 GLU A O 1
ATOM 757 N N . ASN A 1 94 ? -3.931 5.227 -10.637 1.00 96.06 94 ASN A N 1
ATOM 758 C CA . ASN A 1 94 ? -5.307 4.738 -10.702 1.00 96.06 94 ASN A CA 1
ATOM 759 C C . ASN A 1 94 ? -5.589 3.691 -9.613 1.00 96.06 94 ASN A C 1
ATOM 761 O O . ASN A 1 94 ? -6.601 3.779 -8.910 1.00 96.06 94 ASN A O 1
ATOM 765 N N . CYS A 1 95 ? -4.687 2.723 -9.417 1.00 94.75 95 CYS A N 1
ATOM 766 C CA . CYS A 1 95 ? -4.815 1.718 -8.362 1.00 94.75 95 CYS A CA 1
ATOM 767 C C . CYS A 1 95 ? -4.834 2.346 -6.962 1.00 94.75 95 CYS A C 1
ATOM 769 O O . CYS A 1 95 ? -5.658 1.962 -6.126 1.00 94.75 95 CYS A O 1
ATOM 771 N N . LEU A 1 96 ? -3.967 3.328 -6.698 1.00 94.25 96 LEU A N 1
ATOM 772 C CA . LEU A 1 96 ? -3.935 4.042 -5.421 1.00 94.25 96 LEU A CA 1
ATOM 773 C C . LEU A 1 96 ? -5.220 4.838 -5.178 1.00 94.25 96 LEU A C 1
ATOM 775 O O . LEU A 1 96 ? -5.740 4.818 -4.061 1.00 94.25 96 LEU A O 1
ATOM 779 N N . ASP A 1 97 ? -5.770 5.497 -6.201 1.00 93.12 97 ASP A N 1
ATOM 780 C CA . ASP A 1 97 ? -7.032 6.228 -6.070 1.00 93.12 97 ASP A CA 1
ATOM 781 C C . ASP A 1 97 ? -8.214 5.293 -5.763 1.00 93.12 97 ASP A C 1
ATOM 783 O O . ASP A 1 97 ? -9.018 5.577 -4.867 1.00 93.12 97 ASP A O 1
ATOM 787 N N . ILE A 1 98 ? -8.281 4.136 -6.431 1.00 92.31 98 ILE A N 1
ATOM 788 C CA . ILE A 1 98 ? -9.270 3.089 -6.139 1.00 92.31 98 ILE A CA 1
ATOM 789 C C . ILE A 1 98 ? -9.109 2.589 -4.699 1.00 92.31 98 ILE A C 1
ATOM 791 O O . ILE A 1 98 ? -10.091 2.502 -3.954 1.00 92.31 98 ILE A O 1
ATOM 795 N N . LEU A 1 99 ? -7.875 2.298 -4.274 1.00 90.94 99 LEU A N 1
ATOM 796 C CA . LEU A 1 99 ? -7.593 1.793 -2.932 1.00 90.94 99 LEU A CA 1
ATOM 797 C C . LEU A 1 99 ? -7.976 2.813 -1.851 1.00 90.94 99 LEU A C 1
ATOM 799 O O . LEU A 1 99 ? -8.592 2.442 -0.847 1.00 90.94 99 LEU A O 1
ATOM 803 N N . ARG A 1 100 ? -7.697 4.099 -2.089 1.00 89.19 100 ARG A N 1
ATOM 804 C CA . ARG A 1 100 ? -8.077 5.220 -1.219 1.00 89.19 100 ARG A CA 1
ATOM 805 C C . ARG A 1 100 ? -9.591 5.337 -1.046 1.00 89.19 100 ARG A C 1
ATOM 807 O O . ARG A 1 100 ? -10.063 5.637 0.051 1.00 89.19 100 ARG A O 1
ATOM 814 N N . LYS A 1 101 ? -10.357 5.074 -2.107 1.00 88.94 101 LYS A N 1
ATOM 815 C CA . LYS A 1 101 ? -11.832 5.106 -2.115 1.00 88.94 101 LYS A CA 1
ATOM 816 C C . LYS A 1 101 ? -12.481 3.832 -1.552 1.00 88.94 101 LYS A C 1
ATOM 818 O O . LYS A 1 101 ? -13.708 3.760 -1.462 1.00 88.94 101 LYS A O 1
ATOM 823 N N . SER A 1 102 ? -11.694 2.832 -1.150 1.00 87.19 102 SER A N 1
ATOM 824 C CA . SER A 1 102 ? -12.206 1.584 -0.575 1.00 87.19 102 SER A CA 1
ATOM 825 C C . SER A 1 102 ? -13.037 1.814 0.695 1.00 87.19 102 SER A C 1
ATOM 827 O O . SER A 1 102 ? -12.702 2.626 1.560 1.00 87.19 102 SER A O 1
ATOM 829 N N . LYS A 1 103 ? -14.098 1.013 0.868 1.00 84.75 103 LYS A N 1
ATOM 830 C CA . LYS A 1 103 ? -14.908 0.981 2.101 1.00 84.75 103 LYS A CA 1
ATOM 831 C C . LYS A 1 103 ? -14.164 0.359 3.291 1.00 84.75 103 LYS A C 1
ATOM 833 O O . LYS A 1 103 ? -14.614 0.494 4.427 1.00 84.75 103 LYS A O 1
ATOM 838 N N . GLN A 1 104 ? -13.045 -0.328 3.054 1.00 83.62 104 GLN A N 1
ATOM 839 C CA . GLN A 1 104 ? -12.272 -0.970 4.114 1.00 83.62 104 GLN A CA 1
ATOM 840 C C . GLN A 1 104 ? -11.558 0.081 4.974 1.00 83.62 104 GLN A C 1
ATOM 842 O O . GLN A 1 104 ? -10.732 0.849 4.483 1.00 83.62 104 GLN A O 1
ATOM 847 N N . LEU A 1 105 ? -11.849 0.082 6.280 1.00 76.38 105 LEU A N 1
ATOM 848 C CA . LEU A 1 105 ? -11.303 1.051 7.237 1.00 76.38 105 LEU A CA 1
ATOM 849 C C . LEU A 1 105 ? -9.767 1.083 7.230 1.00 76.38 105 LEU A C 1
ATOM 851 O O . LEU A 1 105 ? -9.190 2.165 7.246 1.00 76.38 105 LEU A O 1
ATOM 855 N N . LYS A 1 106 ? -9.119 -0.086 7.130 1.00 78.12 106 LYS A N 1
ATOM 856 C CA . LYS A 1 106 ? -7.654 -0.200 7.055 1.00 78.12 106 LYS A CA 1
ATOM 857 C C . LYS A 1 106 ? -7.055 0.575 5.878 1.00 78.12 106 LYS A C 1
ATOM 859 O O . LYS A 1 106 ? -6.060 1.262 6.055 1.00 78.12 106 LYS A O 1
ATOM 864 N N . HIS A 1 107 ? -7.689 0.527 4.704 1.00 82.75 107 HIS A N 1
ATOM 865 C CA . HIS A 1 107 ? -7.208 1.264 3.538 1.00 82.75 107 HIS A CA 1
ATOM 866 C C . HIS A 1 107 ? -7.378 2.755 3.788 1.00 82.75 107 HIS A C 1
ATOM 868 O O . HIS A 1 107 ? -6.413 3.490 3.698 1.00 82.75 107 HIS A O 1
ATOM 874 N N . ARG A 1 108 ? -8.552 3.205 4.241 1.00 82.75 108 ARG A N 1
ATOM 875 C CA . ARG A 1 108 ? -8.777 4.626 4.557 1.00 82.75 108 ARG A CA 1
ATOM 876 C C . ARG A 1 108 ? -7.775 5.189 5.570 1.00 82.75 108 ARG A C 1
ATOM 878 O O . ARG A 1 108 ? -7.315 6.310 5.388 1.00 82.75 108 ARG A O 1
ATOM 885 N N . LEU A 1 109 ? -7.441 4.425 6.612 1.00 82.81 109 LEU A N 1
ATOM 886 C CA . LEU A 1 109 ? -6.437 4.813 7.608 1.00 82.81 109 LEU A CA 1
ATOM 887 C C . LEU A 1 109 ? -5.029 4.906 7.005 1.00 82.81 109 LEU A C 1
ATOM 889 O O . LEU A 1 109 ? -4.302 5.836 7.331 1.00 82.81 109 LEU A O 1
ATOM 893 N N . MET A 1 110 ? -4.675 4.009 6.081 1.00 83.06 110 MET A N 1
ATOM 894 C CA . MET A 1 110 ? -3.386 4.016 5.377 1.00 83.06 110 MET A CA 1
ATOM 895 C C . MET A 1 110 ? -3.141 5.311 4.581 1.00 83.06 110 MET A C 1
ATOM 897 O O . MET A 1 110 ? -1.996 5.728 4.447 1.00 83.06 110 MET A O 1
ATOM 901 N N . PHE A 1 111 ? -4.198 5.968 4.089 1.00 88.69 111 PHE A N 1
ATOM 902 C CA . PHE A 1 111 ? -4.120 7.254 3.374 1.00 88.69 111 PHE A CA 1
ATOM 903 C C . PHE A 1 111 ? -4.385 8.478 4.273 1.00 88.69 111 PHE A C 1
ATOM 905 O O . PHE A 1 111 ? -4.371 9.609 3.783 1.00 88.69 111 PHE A O 1
ATOM 912 N N . LEU A 1 112 ? -4.679 8.295 5.565 1.00 85.50 112 LEU A N 1
ATOM 913 C CA . LEU A 1 112 ? -5.125 9.388 6.430 1.00 85.50 112 LEU A CA 1
ATOM 914 C C . LEU A 1 112 ? -3.996 10.397 6.667 1.00 85.50 112 LEU A C 1
ATOM 916 O O . LEU A 1 112 ? -2.922 10.034 7.137 1.00 85.50 112 LEU A O 1
ATOM 920 N N . ASN A 1 113 ? -4.270 11.673 6.380 1.00 84.44 113 ASN A N 1
ATOM 921 C CA . ASN A 1 113 ? -3.337 12.796 6.535 1.00 84.44 113 ASN A CA 1
ATOM 922 C C . ASN A 1 113 ? -2.020 12.661 5.747 1.00 84.44 113 ASN A C 1
ATOM 924 O O . ASN A 1 113 ? -1.085 13.409 6.020 1.00 84.44 113 ASN A O 1
ATOM 928 N N . LYS A 1 114 ? -1.946 11.750 4.768 1.00 86.69 114 LYS A N 1
ATOM 929 C CA . LYS A 1 114 ? -0.767 11.579 3.917 1.00 86.69 114 LYS A CA 1
ATOM 930 C C . LYS A 1 114 ? -0.941 12.308 2.593 1.00 86.69 114 LYS A C 1
ATOM 932 O O . LYS A 1 114 ? -1.959 12.143 1.920 1.00 86.69 114 LYS A O 1
ATOM 937 N N . ASN A 1 115 ? 0.074 13.066 2.186 1.00 92.06 115 ASN A N 1
ATOM 938 C CA . ASN A 1 115 ? 0.124 13.662 0.852 1.00 92.06 115 ASN A CA 1
ATOM 939 C C . ASN A 1 115 ? 0.901 12.746 -0.103 1.00 92.06 115 ASN A C 1
ATOM 941 O O . ASN A 1 115 ? 2.120 12.863 -0.250 1.00 92.06 115 ASN A O 1
ATOM 945 N N . ILE A 1 116 ? 0.185 11.786 -0.687 1.00 94.00 116 ILE A N 1
ATOM 946 C CA . ILE A 1 116 ? 0.764 10.703 -1.489 1.00 94.00 116 ILE A CA 1
ATOM 947 C C . ILE A 1 116 ? 0.816 11.107 -2.957 1.00 94.00 116 ILE A C 1
ATOM 949 O O . ILE A 1 116 ? -0.183 11.552 -3.521 1.00 94.00 116 ILE A O 1
ATOM 953 N N . HIS A 1 117 ? 1.970 10.896 -3.578 1.00 94.44 117 HIS A N 1
ATOM 954 C CA . HIS A 1 117 ? 2.178 11.071 -5.011 1.00 94.44 117 HIS A CA 1
ATOM 955 C C . HIS A 1 117 ? 3.211 10.060 -5.517 1.00 94.44 117 HIS A C 1
ATOM 957 O O . HIS A 1 117 ? 3.931 9.445 -4.730 1.00 94.44 117 HIS A O 1
ATOM 963 N N . ILE A 1 118 ? 3.279 9.873 -6.836 1.00 96.38 118 ILE A N 1
ATOM 964 C CA . ILE A 1 118 ? 4.291 9.009 -7.448 1.00 96.38 118 ILE A CA 1
ATOM 965 C C . ILE A 1 118 ? 5.462 9.859 -7.926 1.00 96.38 118 ILE A C 1
ATOM 967 O O . ILE A 1 118 ? 5.319 10.712 -8.810 1.00 96.38 118 ILE A O 1
ATOM 971 N N . HIS A 1 119 ? 6.630 9.595 -7.351 1.00 96.00 119 HIS A N 1
ATOM 972 C CA . HIS A 1 119 ? 7.898 10.113 -7.829 1.00 96.00 119 HIS A CA 1
ATOM 973 C C . HIS A 1 119 ? 8.382 9.255 -9.001 1.00 96.00 119 HIS A C 1
ATOM 975 O O . HIS A 1 119 ? 8.419 8.033 -8.901 1.00 96.00 119 HIS A O 1
ATOM 981 N N . GLN A 1 120 ? 8.749 9.893 -10.112 1.00 95.69 120 GLN A N 1
ATOM 982 C CA . GLN A 1 120 ? 9.308 9.222 -11.284 1.00 95.69 120 GLN A CA 1
ATOM 983 C C . GLN A 1 120 ? 10.684 9.808 -11.581 1.00 95.69 120 GLN A C 1
ATOM 985 O O . GLN A 1 120 ? 10.802 10.990 -11.901 1.00 95.69 120 GLN A O 1
ATOM 990 N N . GLY A 1 121 ? 11.711 8.968 -11.480 1.00 92.75 121 GLY A N 1
ATOM 991 C CA . GLY A 1 121 ? 13.053 9.255 -11.968 1.00 92.75 121 GLY A CA 1
ATOM 992 C C . GLY A 1 121 ? 13.259 8.758 -13.400 1.00 92.75 121 GLY A C 1
ATOM 993 O O . GLY A 1 121 ? 12.330 8.296 -14.059 1.00 92.75 121 GLY A O 1
ATOM 994 N N . ALA A 1 122 ? 14.507 8.810 -13.875 1.00 91.19 122 ALA A N 1
ATOM 995 C CA . ALA A 1 122 ? 14.859 8.330 -15.215 1.00 91.19 122 ALA A CA 1
ATOM 996 C C . ALA A 1 122 ? 14.570 6.828 -15.401 1.00 91.19 122 ALA A C 1
ATOM 998 O O . ALA A 1 122 ? 14.021 6.428 -16.421 1.00 91.19 122 ALA A O 1
ATOM 999 N N . ASN A 1 123 ? 14.903 6.024 -14.385 1.00 93.69 123 ASN A N 1
ATOM 1000 C CA . ASN A 1 123 ? 14.825 4.563 -14.429 1.00 93.69 123 ASN A CA 1
ATOM 1001 C C . ASN A 1 123 ? 13.988 3.974 -13.283 1.00 93.69 123 ASN A C 1
ATOM 1003 O O . ASN A 1 123 ? 14.068 2.778 -13.036 1.00 93.69 123 ASN A O 1
ATOM 1007 N N . HIS A 1 124 ? 13.234 4.780 -12.532 1.00 95.38 124 HIS A N 1
ATOM 1008 C CA . HIS A 1 124 ? 12.433 4.251 -11.428 1.00 95.38 124 HIS A CA 1
ATOM 1009 C C . HI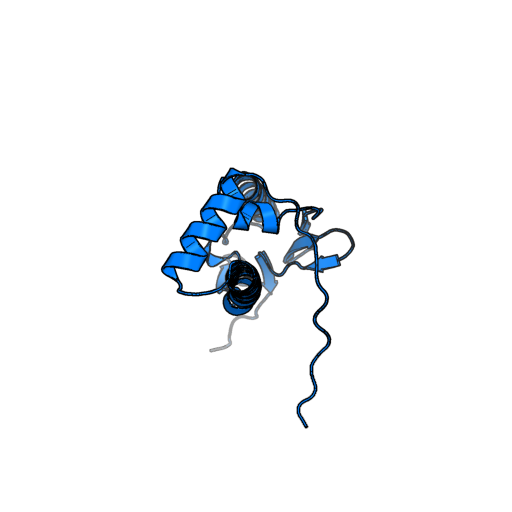S A 1 124 ? 11.135 5.024 -11.211 1.00 95.38 124 HIS A C 1
ATOM 1011 O O . HIS A 1 124 ? 11.046 6.207 -11.545 1.00 95.38 124 HIS A O 1
ATOM 1017 N N . ILE A 1 125 ? 10.157 4.359 -10.597 1.00 96.81 125 ILE A N 1
ATOM 1018 C CA . ILE A 1 125 ? 8.998 4.995 -9.967 1.00 96.81 125 ILE A CA 1
ATOM 1019 C C . ILE A 1 125 ? 8.884 4.540 -8.512 1.00 96.81 125 ILE A C 1
ATOM 1021 O O . ILE A 1 125 ? 9.173 3.388 -8.193 1.00 96.81 125 ILE A O 1
ATOM 1025 N N . ASP A 1 126 ? 8.459 5.446 -7.639 1.00 96.31 126 ASP A N 1
ATOM 1026 C CA . ASP A 1 126 ? 8.265 5.194 -6.212 1.00 96.31 126 ASP A CA 1
ATOM 1027 C C . ASP A 1 126 ? 7.021 5.932 -5.707 1.00 96.31 126 ASP A C 1
ATOM 1029 O O . ASP A 1 126 ? 6.752 7.076 -6.082 1.00 96.31 126 ASP A O 1
ATOM 1033 N N . VAL A 1 127 ? 6.255 5.273 -4.844 1.00 95.56 127 VAL A N 1
ATOM 1034 C CA . VAL A 1 127 ? 5.126 5.875 -4.138 1.00 95.56 127 VAL A CA 1
ATOM 1035 C C . VAL A 1 127 ? 5.645 6.542 -2.869 1.00 95.56 127 VAL A C 1
ATOM 1037 O O . VAL A 1 127 ? 6.070 5.875 -1.923 1.00 95.56 127 VAL A O 1
ATOM 1040 N N . VAL A 1 128 ? 5.563 7.870 -2.834 1.00 94.38 128 VAL A N 1
ATOM 1041 C CA . VAL A 1 128 ? 6.179 8.698 -1.796 1.00 94.38 128 VAL A CA 1
ATOM 1042 C C . VAL A 1 128 ? 5.152 9.568 -1.071 1.00 94.38 128 VAL A C 1
ATOM 1044 O O . VAL A 1 128 ? 4.095 9.915 -1.605 1.00 94.38 128 VAL A O 1
ATOM 1047 N N . GLU A 1 129 ? 5.489 9.964 0.153 1.00 93.94 129 GLU A N 1
ATOM 1048 C CA . GLU A 1 129 ? 4.783 10.997 0.912 1.00 93.94 129 GLU A CA 1
ATOM 1049 C C . GLU A 1 129 ? 5.605 12.291 0.930 1.00 93.94 129 GLU A C 1
ATOM 1051 O O . GLU A 1 129 ? 6.801 12.285 1.245 1.00 93.94 129 GLU A O 1
ATOM 1056 N N . SER A 1 130 ? 4.968 13.418 0.593 1.00 90.44 130 SER A N 1
ATOM 1057 C CA . SER A 1 130 ? 5.626 14.730 0.580 1.00 90.44 130 SER A CA 1
ATOM 1058 C C . SER A 1 130 ? 6.252 15.052 1.939 1.00 90.44 130 SER A C 1
ATOM 1060 O O . SER A 1 130 ? 5.556 15.117 2.948 1.00 90.44 130 SER A O 1
ATOM 1062 N N . GLY A 1 131 ? 7.565 15.291 1.953 1.00 87.00 131 GLY A N 1
ATOM 1063 C CA . GLY A 1 131 ? 8.316 15.616 3.170 1.00 87.00 131 GLY A CA 1
ATOM 1064 C C . GLY A 1 131 ? 8.752 14.410 4.011 1.00 87.00 131 GLY A C 1
ATOM 1065 O O . GLY A 1 131 ? 9.457 14.611 4.994 1.00 87.00 131 GLY A O 1
ATOM 1066 N N . VAL A 1 132 ? 8.386 13.182 3.625 1.00 88.31 132 VAL A N 1
ATOM 1067 C CA . VAL A 1 132 ? 8.803 11.942 4.308 1.00 88.31 132 VAL A CA 1
ATOM 1068 C C . VAL A 1 132 ? 9.702 11.093 3.407 1.00 88.31 132 VAL A C 1
ATOM 1070 O O . VAL A 1 132 ? 10.762 10.656 3.844 1.00 88.31 132 VAL A O 1
ATOM 1073 N N . GLY A 1 133 ? 9.321 10.902 2.140 1.00 89.50 133 GLY A N 1
ATOM 1074 C CA . GLY A 1 133 ? 10.042 10.047 1.191 1.00 89.50 133 GLY A CA 1
ATOM 1075 C C . GLY A 1 133 ? 9.284 8.759 0.872 1.00 89.50 133 GLY A C 1
ATOM 1076 O O . GLY A 1 133 ? 8.053 8.764 0.832 1.00 89.50 133 GLY A O 1
ATOM 1077 N N . THR A 1 134 ? 10.013 7.674 0.601 1.00 90.94 134 THR A N 1
ATOM 1078 C CA . THR A 1 134 ? 9.426 6.399 0.159 1.00 90.94 134 THR A CA 1
ATOM 1079 C C . THR A 1 134 ? 8.463 5.810 1.182 1.00 90.94 134 THR A C 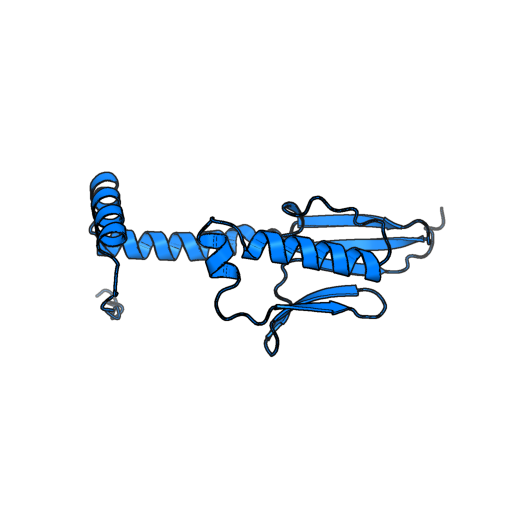1
ATOM 1081 O O . THR A 1 134 ? 8.750 5.741 2.379 1.00 90.94 134 THR A O 1
ATOM 1084 N N . LEU A 1 135 ? 7.314 5.340 0.700 1.00 90.56 135 LEU A N 1
ATOM 1085 C CA . LEU A 1 135 ? 6.362 4.593 1.516 1.00 90.56 135 LEU A CA 1
ATOM 1086 C C . LEU A 1 135 ? 6.596 3.079 1.442 1.00 90.56 135 LEU A C 1
ATOM 1088 O O . LEU A 1 135 ? 5.936 2.327 2.165 1.00 90.56 135 LEU A O 1
ATOM 1092 N N . ASN A 1 136 ? 7.519 2.610 0.588 1.00 91.00 136 ASN A N 1
ATOM 1093 C CA . ASN A 1 136 ? 7.725 1.190 0.278 1.00 91.00 136 ASN A CA 1
ATOM 1094 C C . ASN A 1 136 ? 6.430 0.479 -0.169 1.00 91.00 136 ASN A C 1
ATOM 1096 O O . ASN A 1 136 ? 6.239 -0.717 0.069 1.00 91.00 136 ASN A O 1
ATOM 1100 N N . TRP A 1 137 ? 5.487 1.213 -0.768 1.00 92.62 137 TRP A N 1
ATOM 1101 C CA . TRP A 1 137 ? 4.207 0.653 -1.213 1.00 92.62 137 TRP A CA 1
ATOM 1102 C C . TRP A 1 137 ? 4.350 -0.032 -2.564 1.00 92.62 137 TRP A C 1
ATOM 1104 O O . TRP A 1 137 ? 4.021 -1.212 -2.681 1.00 92.62 137 TRP A O 1
ATOM 1114 N N . VAL A 1 138 ? 4.875 0.691 -3.549 1.00 94.94 138 VAL A N 1
ATOM 1115 C CA . VAL A 1 138 ? 5.276 0.170 -4.855 1.00 94.94 138 VAL A CA 1
ATOM 1116 C C . VAL A 1 138 ? 6.512 0.942 -5.283 1.00 94.94 138 VAL A C 1
ATOM 1118 O O . VAL A 1 138 ? 6.466 2.163 -5.397 1.00 94.94 138 VAL A O 1
ATOM 1121 N N . ILE A 1 139 ? 7.591 0.213 -5.518 1.00 95.12 139 ILE A N 1
ATOM 1122 C CA . ILE A 1 139 ? 8.839 0.704 -6.080 1.00 95.12 139 ILE A CA 1
ATOM 1123 C C . ILE A 1 139 ? 9.115 -0.134 -7.319 1.00 95.12 139 ILE A C 1
ATOM 1125 O O . ILE A 1 139 ? 8.977 -1.361 -7.302 1.00 95.12 139 ILE A O 1
ATOM 1129 N N . VAL A 1 140 ? 9.466 0.534 -8.408 1.00 96.81 140 VAL A N 1
ATOM 1130 C CA . VAL A 1 140 ? 9.842 -0.101 -9.666 1.00 96.81 140 VAL A CA 1
ATOM 1131 C C . VAL A 1 140 ? 11.153 0.497 -10.118 1.00 96.81 140 VAL A C 1
ATOM 1133 O O . VAL A 1 140 ? 11.243 1.714 -10.233 1.00 96.81 140 VAL A O 1
ATOM 1136 N N . GLU A 1 141 ? 12.135 -0.340 -10.419 1.00 95.69 141 GLU A N 1
ATOM 1137 C CA . GLU A 1 141 ? 13.450 0.095 -10.877 1.00 95.69 141 GLU A CA 1
ATOM 1138 C C . GLU A 1 141 ? 13.900 -0.696 -12.103 1.00 95.69 141 GLU A C 1
ATOM 1140 O O . GLU A 1 141 ? 13.899 -1.930 -12.094 1.00 95.69 141 GLU A O 1
ATOM 1145 N N . ASP A 1 142 ? 14.343 0.022 -13.130 1.00 95.31 142 ASP A N 1
ATOM 1146 C CA . ASP A 1 142 ? 14.932 -0.517 -14.347 1.00 95.31 142 ASP A CA 1
ATOM 1147 C C . ASP A 1 142 ? 16.452 -0.477 -14.258 1.00 95.31 142 ASP A C 1
ATOM 1149 O O . ASP A 1 142 ? 17.069 0.579 -14.110 1.00 95.31 142 ASP A O 1
ATOM 1153 N N . HIS A 1 143 ? 17.066 -1.641 -14.416 1.00 92.62 143 HIS A N 1
ATOM 1154 C CA . HIS A 1 143 ? 18.509 -1.802 -14.403 1.00 92.62 143 HIS A CA 1
ATOM 1155 C C . HIS A 1 143 ? 18.952 -2.474 -15.693 1.00 92.62 143 HIS A C 1
ATOM 1157 O O . HIS A 1 143 ? 18.438 -3.530 -16.072 1.00 92.62 143 HIS A O 1
ATOM 1163 N N . TRP A 1 144 ? 19.931 -1.879 -16.367 1.00 85.38 144 TRP A N 1
ATOM 1164 C CA . TRP A 1 144 ? 20.595 -2.538 -17.484 1.00 85.38 144 TRP A CA 1
ATOM 1165 C C . TRP A 1 144 ? 21.391 -3.744 -16.973 1.00 85.38 144 TRP A C 1
ATOM 1167 O O . TRP A 1 144 ? 22.064 -3.654 -15.944 1.00 85.38 144 TRP A O 1
ATOM 1177 N N . GLN A 1 145 ? 21.331 -4.870 -17.685 1.00 71.00 145 GLN A N 1
ATOM 1178 C CA . GLN A 1 145 ? 22.247 -5.982 -17.457 1.00 71.00 145 GLN A CA 1
ATOM 1179 C C . GLN A 1 145 ? 22.982 -6.335 -18.745 1.00 71.00 145 GLN A C 1
ATOM 1181 O O . GLN A 1 145 ? 22.335 -6.488 -19.783 1.00 71.00 145 GLN A O 1
ATOM 1186 N N . PRO A 1 146 ? 24.311 -6.527 -18.684 1.00 65.31 146 PRO A N 1
ATOM 1187 C CA . PRO A 1 146 ? 25.024 -7.109 -19.803 1.00 65.31 146 PRO A CA 1
ATOM 1188 C C . PRO A 1 146 ? 24.502 -8.535 -20.041 1.00 65.31 146 PRO A C 1
ATOM 1190 O O . PRO A 1 146 ? 24.190 -9.243 -19.072 1.00 65.31 146 PRO A O 1
ATOM 1193 N N . PRO A 1 147 ? 24.398 -8.982 -21.305 1.00 65.50 147 PRO A N 1
ATOM 1194 C CA . PRO A 1 147 ? 24.133 -10.384 -21.591 1.00 65.50 147 PRO A CA 1
ATOM 1195 C C . PRO A 1 147 ? 25.193 -11.245 -20.896 1.00 65.50 147 PRO A C 1
ATOM 1197 O O . PRO A 1 147 ? 26.375 -10.906 -20.899 1.00 65.50 147 PRO A O 1
ATOM 1200 N N . LYS A 1 148 ? 24.766 -12.341 -20.257 1.00 62.41 148 LYS A N 1
ATOM 1201 C CA . LYS A 1 148 ? 25.708 -13.302 -19.678 1.00 62.41 148 LYS A CA 1
ATOM 1202 C C . LYS A 1 148 ? 26.485 -13.937 -20.831 1.00 62.41 148 LYS A C 1
ATOM 1204 O O . LYS A 1 148 ? 25.868 -14.553 -21.697 1.00 62.41 148 LYS A O 1
ATOM 1209 N N . GLU A 1 149 ? 27.802 -13.753 -20.852 1.00 57.72 149 GLU A N 1
ATOM 1210 C CA . GLU A 1 149 ? 28.686 -14.547 -21.705 1.00 57.72 149 GLU A CA 1
ATOM 1211 C C . GLU A 1 149 ? 28.522 -16.021 -21.297 1.00 57.72 149 GLU A C 1
ATOM 1213 O O . GLU A 1 149 ? 28.598 -16.346 -20.108 1.00 57.72 149 GLU A O 1
ATOM 1218 N N . ASN A 1 150 ? 28.179 -16.869 -22.271 1.00 54.88 150 ASN A N 1
ATOM 1219 C CA . ASN A 1 150 ? 28.061 -18.321 -22.111 1.00 54.88 150 ASN A CA 1
ATOM 1220 C C . ASN A 1 150 ? 29.425 -18.988 -22.266 1.00 54.88 150 ASN A C 1
ATOM 1222 O O . ASN A 1 150 ? 30.167 -18.562 -23.180 1.00 54.88 150 ASN A O 1
#

Foldseek 3Di:
DDPPPPDDDDDDDDDPVRQVVLVVVCVVVVHDSVVSVVVVVVVLVVVVVVLPPWDWDWDQAPVQKIKIKTASCPVVDPDDPRDDPVVVQVSVVVVLVVLCPDPDPSSVVVCPPFPWHWDDDPFKIAIATVPGGGPRHIIMGIGHDDPDDD

Organism: Moraxella lacunata (NCBI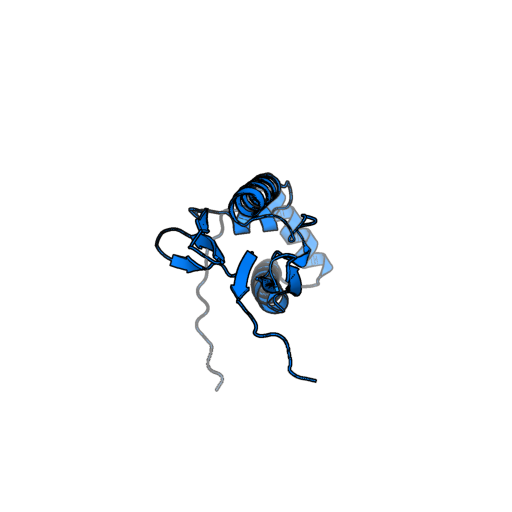:txid477)

Secondary structure (DSSP, 8-state):
------PPP------HHHHHHHHHHHHHTTS-HHHHHHHHHHHHHHHHHHTTSPEEEEEE-TTSEEEEEEESSTTT----TTS-HHHHHHHHHHHHHHHHT-S-HHHHHHTTT--EEEEE-SSEEEEEETTTEEEEEEEEEEEE-PPPP-

Radius of gyration: 21.25 Å; chains: 1; bounding box: 51×34×67 Å